Protein AF-A0AB35XZ92-F1 (afdb_monomer_lite)

Organism: NCBI:txid3030638

Structure (mmCIF, N/CA/C/O backbone):
data_AF-A0AB35XZ92-F1
#
_entry.id   AF-A0AB35XZ92-F1
#
loop_
_atom_site.group_PDB
_atom_site.id
_atom_site.type_symbol
_atom_site.label_atom_id
_atom_site.label_alt_id
_atom_site.label_comp_id
_atom_site.label_asym_id
_atom_site.label_entity_id
_atom_site.label_seq_id
_atom_site.pdbx_PDB_ins_code
_atom_site.Cartn_x
_atom_site.Cartn_y
_atom_site.Cartn_z
_atom_site.occupancy
_atom_site.B_iso_or_equiv
_atom_site.auth_seq_id
_atom_site.auth_comp_id
_atom_site.auth_asym_id
_atom_site.auth_atom_id
_atom_site.pdbx_PDB_model_num
ATOM 1 N N . MET A 1 1 ? 20.762 -11.867 -21.246 1.00 40.16 1 MET A N 1
ATOM 2 C CA . MET A 1 1 ? 20.678 -10.432 -20.907 1.00 40.16 1 MET A CA 1
ATOM 3 C C . MET A 1 1 ? 19.225 -10.116 -20.576 1.00 40.16 1 MET A C 1
ATOM 5 O O . MET A 1 1 ? 18.451 -9.875 -21.492 1.00 40.16 1 MET A O 1
ATOM 9 N N . PHE A 1 2 ? 18.821 -10.197 -19.308 1.00 51.50 2 PHE A N 1
ATOM 10 C CA . PHE A 1 2 ? 17.513 -9.683 -18.893 1.00 51.50 2 PHE A CA 1
ATOM 11 C C . PHE A 1 2 ? 17.722 -8.225 -18.484 1.00 51.50 2 PHE A C 1
ATOM 13 O O . PHE A 1 2 ? 18.351 -7.955 -17.465 1.00 51.50 2 PHE A O 1
ATOM 20 N N . TYR A 1 3 ? 17.282 -7.283 -19.315 1.00 62.81 3 TYR A N 1
ATOM 21 C CA . TYR A 1 3 ? 17.216 -5.883 -18.910 1.00 62.81 3 TYR A CA 1
ATOM 22 C C . TYR A 1 3 ? 16.051 -5.759 -17.930 1.00 62.81 3 TYR A C 1
ATOM 24 O O . TYR A 1 3 ? 14.904 -5.995 -18.308 1.00 62.81 3 TYR A O 1
ATOM 32 N N . GLY A 1 4 ? 16.341 -5.448 -16.667 1.00 67.06 4 GLY A N 1
ATOM 33 C CA . GLY A 1 4 ? 15.303 -5.178 -15.678 1.00 67.06 4 GLY A CA 1
ATOM 34 C C . GLY A 1 4 ? 14.440 -4.008 -16.150 1.00 67.06 4 GLY A C 1
ATOM 35 O O . GLY A 1 4 ? 14.948 -2.908 -16.369 1.00 67.06 4 GLY A O 1
ATOM 36 N N . ARG A 1 5 ? 13.139 -4.243 -16.345 1.00 79.56 5 ARG A N 1
ATOM 37 C CA . ARG A 1 5 ? 12.173 -3.172 -16.604 1.00 79.56 5 ARG A CA 1
ATOM 38 C C . ARG A 1 5 ? 11.943 -2.441 -15.281 1.00 79.56 5 ARG A C 1
ATOM 40 O O . ARG A 1 5 ? 11.455 -3.045 -14.334 1.00 79.56 5 ARG A O 1
ATOM 47 N N . LYS A 1 6 ? 12.296 -1.154 -15.211 1.00 80.19 6 LYS A N 1
ATOM 48 C CA . LYS A 1 6 ? 11.914 -0.301 -14.078 1.00 80.19 6 LYS A CA 1
ATOM 49 C C . LYS A 1 6 ? 10.411 -0.032 -14.170 1.00 80.19 6 LYS A C 1
ATOM 51 O O . LYS A 1 6 ? 9.952 0.479 -15.190 1.00 80.19 6 LYS A O 1
ATOM 56 N N . ILE A 1 7 ? 9.679 -0.397 -13.125 1.00 80.12 7 ILE A N 1
ATOM 57 C CA . ILE A 1 7 ? 8.268 -0.058 -12.937 1.00 80.12 7 ILE A CA 1
ATOM 58 C C . ILE A 1 7 ? 8.223 1.063 -11.896 1.00 80.12 7 ILE A C 1
ATOM 60 O O . ILE A 1 7 ? 8.961 1.019 -10.912 1.00 80.12 7 ILE A O 1
ATOM 64 N N . SER A 1 8 ? 7.413 2.085 -12.152 1.00 86.06 8 SER A N 1
ATOM 65 C CA . SER A 1 8 ? 7.149 3.177 -11.216 1.00 86.06 8 SER A CA 1
ATOM 66 C C . SER A 1 8 ? 5.681 3.104 -10.821 1.00 86.06 8 SER A C 1
ATOM 68 O O . SER A 1 8 ? 4.828 3.054 -11.704 1.00 86.06 8 SER A O 1
ATOM 70 N N . ILE A 1 9 ? 5.415 3.062 -9.518 1.00 87.19 9 ILE A N 1
ATOM 71 C CA . ILE A 1 9 ? 4.069 3.047 -8.941 1.00 87.19 9 ILE A CA 1
ATOM 72 C C . ILE A 1 9 ? 3.859 4.405 -8.277 1.00 87.19 9 ILE A C 1
ATOM 74 O O . ILE A 1 9 ? 4.737 4.876 -7.553 1.00 87.19 9 ILE A O 1
ATOM 78 N N . ASP A 1 10 ? 2.734 5.045 -8.576 1.00 90.50 10 ASP A N 1
ATOM 79 C CA . ASP A 1 10 ? 2.317 6.275 -7.910 1.00 90.50 10 ASP A CA 1
ATOM 80 C C . ASP A 1 10 ? 1.509 5.906 -6.664 1.00 90.50 10 ASP A C 1
ATOM 82 O O . ASP A 1 10 ? 0.327 5.582 -6.771 1.00 90.50 10 ASP A O 1
ATOM 86 N N . CYS A 1 11 ? 2.161 5.905 -5.498 1.00 88.12 11 CYS A N 1
ATOM 87 C CA . CYS A 1 11 ? 1.521 5.497 -4.247 1.00 88.12 11 CYS A CA 1
ATOM 88 C C . CYS A 1 11 ? 0.328 6.394 -3.899 1.00 88.12 11 CYS A C 1
ATOM 90 O O . CYS A 1 11 ? -0.719 5.887 -3.519 1.00 88.12 11 CYS A O 1
ATOM 92 N N . THR A 1 12 ? 0.441 7.707 -4.131 1.00 89.12 12 THR A N 1
ATOM 93 C CA . THR A 1 12 ? -0.647 8.657 -3.870 1.00 89.12 12 THR A CA 1
ATOM 94 C C . THR A 1 12 ? -1.834 8.410 -4.797 1.00 89.12 12 THR A C 1
ATOM 96 O O . THR A 1 12 ? -2.974 8.410 -4.346 1.00 89.12 12 THR A O 1
ATOM 99 N N . GLY A 1 13 ? -1.578 8.155 -6.084 1.00 89.94 13 GLY A N 1
ATOM 100 C CA . GLY A 1 13 ? -2.637 7.813 -7.036 1.00 89.94 13 GLY A CA 1
ATOM 101 C C . GLY A 1 13 ? -3.320 6.476 -6.726 1.00 89.94 13 GLY A C 1
ATOM 102 O O . GLY A 1 13 ? -4.524 6.341 -6.924 1.00 89.94 13 GLY A O 1
ATOM 103 N N . VAL A 1 14 ? -2.567 5.495 -6.221 1.00 88.81 14 VAL A N 1
ATOM 104 C CA . VAL A 1 14 ? -3.106 4.202 -5.775 1.00 88.81 14 VAL A CA 1
ATOM 105 C C . VAL A 1 14 ? -3.982 4.371 -4.533 1.00 88.81 14 VAL A C 1
ATOM 107 O O . VAL A 1 14 ? -5.093 3.853 -4.505 1.00 88.81 14 VAL A O 1
ATOM 110 N N . GLU A 1 15 ? -3.514 5.109 -3.528 1.00 89.88 15 GLU A N 1
ATOM 111 C CA . GLU A 1 15 ? -4.250 5.368 -2.284 1.00 89.88 15 GLU A CA 1
ATOM 112 C C . GLU A 1 15 ? -5.561 6.128 -2.527 1.00 89.88 15 GLU A C 1
ATOM 114 O O . GLU A 1 15 ? -6.596 5.747 -1.984 1.00 89.88 15 GLU A O 1
ATOM 119 N N . ASP A 1 16 ? -5.538 7.152 -3.386 1.00 90.31 16 ASP A N 1
ATOM 120 C CA . ASP A 1 16 ? -6.729 7.925 -3.763 1.00 90.31 16 ASP A CA 1
ATOM 121 C C . ASP A 1 16 ? -7.741 7.066 -4.540 1.00 90.31 16 ASP A C 1
ATOM 123 O O . ASP A 1 16 ? -8.942 7.109 -4.278 1.00 90.31 16 ASP A O 1
ATOM 127 N N . ALA A 1 17 ? -7.265 6.211 -5.454 1.00 89.81 17 ALA A N 1
ATOM 128 C CA . ALA A 1 17 ? -8.129 5.310 -6.219 1.00 89.81 17 ALA A CA 1
ATOM 129 C C . ALA A 1 17 ? -8.801 4.226 -5.359 1.00 89.81 17 ALA A C 1
ATOM 131 O O . ALA A 1 17 ? -9.872 3.740 -5.722 1.00 89.81 17 ALA A O 1
ATOM 132 N N . LEU A 1 18 ? -8.172 3.842 -4.246 1.00 87.75 18 LEU A N 1
ATOM 133 C CA . LEU A 1 18 ? -8.678 2.840 -3.306 1.00 87.75 18 LEU A CA 1
ATOM 134 C C . LEU A 1 18 ? -9.549 3.438 -2.188 1.00 87.75 18 LEU A C 1
ATOM 136 O O . LEU A 1 18 ? -10.057 2.675 -1.368 1.00 87.75 18 LEU A O 1
ATOM 140 N N . ASP A 1 19 ? -9.722 4.767 -2.152 1.00 89.06 19 ASP A N 1
ATOM 141 C CA . ASP A 1 19 ? -10.468 5.500 -1.115 1.00 89.06 19 ASP A CA 1
ATOM 142 C C . ASP A 1 19 ? -10.058 5.070 0.307 1.00 89.06 19 ASP A C 1
ATOM 144 O O . ASP A 1 19 ? -10.877 4.731 1.168 1.00 89.06 19 ASP A O 1
ATOM 148 N N . VAL A 1 20 ? -8.741 4.994 0.534 1.00 88.62 20 VAL A N 1
ATOM 149 C CA . VAL A 1 20 ? -8.197 4.466 1.787 1.00 88.62 20 VAL A CA 1
ATOM 150 C C . VAL A 1 20 ? -8.480 5.404 2.959 1.00 88.62 20 VAL A C 1
ATOM 152 O O . VAL A 1 20 ? -8.312 6.621 2.894 1.00 88.62 20 VAL A O 1
ATOM 155 N N . THR A 1 21 ? -8.864 4.828 4.096 1.00 90.00 21 THR A N 1
ATOM 156 C CA . THR A 1 21 ? -8.963 5.583 5.354 1.00 90.00 21 THR A CA 1
ATOM 157 C C . THR A 1 21 ? -7.570 5.904 5.908 1.00 90.00 21 THR A C 1
ATOM 159 O O . THR A 1 21 ? -6.605 5.207 5.607 1.00 90.00 21 THR A O 1
ATOM 162 N N . MET A 1 22 ? -7.442 6.894 6.802 1.00 87.62 22 MET A N 1
ATOM 163 C CA . MET A 1 22 ? -6.139 7.236 7.416 1.00 87.62 22 MET A CA 1
ATOM 164 C C . MET A 1 22 ? -5.441 6.038 8.093 1.00 87.62 22 MET A C 1
ATOM 166 O O . MET A 1 22 ? -4.214 5.949 8.099 1.00 87.62 22 MET A O 1
ATOM 170 N N . ALA A 1 23 ? -6.215 5.109 8.667 1.00 85.88 23 ALA A N 1
ATOM 171 C CA . ALA A 1 23 ? -5.669 3.905 9.294 1.00 85.88 23 ALA A CA 1
ATOM 172 C C . ALA A 1 23 ? -5.113 2.922 8.250 1.00 85.88 23 ALA A C 1
ATOM 174 O O . ALA A 1 23 ? -4.040 2.363 8.437 1.00 85.88 23 ALA A O 1
ATOM 175 N N . GLN A 1 24 ? -5.812 2.760 7.125 1.00 89.62 24 GLN A N 1
ATOM 176 C CA . GLN A 1 24 ? -5.377 1.918 6.008 1.00 89.62 24 GLN A CA 1
ATOM 177 C C . GLN A 1 24 ? -4.187 2.522 5.259 1.00 89.62 24 GLN A C 1
ATOM 179 O O . GLN A 1 24 ? -3.284 1.790 4.867 1.00 89.62 24 GLN A O 1
ATOM 184 N N . GLN A 1 25 ? -4.150 3.849 5.118 1.00 91.06 25 GLN A N 1
ATOM 185 C CA . GLN A 1 25 ? -3.000 4.556 4.557 1.00 91.06 25 GLN A CA 1
ATOM 186 C C . GLN A 1 25 ? -1.735 4.294 5.378 1.00 91.06 25 GLN A C 1
ATOM 188 O O . GLN A 1 25 ? -0.704 3.964 4.807 1.00 91.06 25 GLN A O 1
ATOM 193 N N . THR A 1 26 ? -1.834 4.333 6.712 1.00 90.06 26 THR A N 1
ATOM 194 C CA . THR A 1 26 ? -0.699 4.018 7.600 1.00 90.06 26 THR A CA 1
ATOM 195 C C . THR A 1 26 ? -0.159 2.604 7.356 1.00 90.06 26 THR A C 1
ATOM 197 O O . THR A 1 26 ? 1.049 2.385 7.435 1.00 90.06 26 THR A O 1
ATOM 200 N N . GLU A 1 27 ? -1.031 1.652 7.019 1.00 91.81 27 GLU A N 1
ATOM 201 C CA . GLU A 1 27 ? -0.609 0.281 6.739 1.00 91.81 27 GLU A CA 1
ATOM 202 C C . GLU A 1 27 ? 0.072 0.131 5.377 1.00 91.81 27 GLU A C 1
ATOM 204 O O . GLU A 1 27 ? 1.070 -0.582 5.251 1.00 91.81 27 GLU A O 1
ATOM 209 N N . LEU A 1 28 ? -0.398 0.862 4.365 1.00 91.62 28 LEU A N 1
ATOM 210 C CA . LEU A 1 28 ? 0.304 0.948 3.085 1.00 91.62 28 LEU A CA 1
ATOM 211 C C . LEU A 1 28 ? 1.660 1.643 3.239 1.00 91.62 28 LEU A C 1
ATOM 213 O O . LEU A 1 28 ? 2.651 1.139 2.715 1.00 91.62 28 LEU A O 1
ATOM 217 N N . ASP A 1 29 ? 1.733 2.731 4.008 1.00 91.94 29 ASP A N 1
ATOM 218 C CA . ASP A 1 29 ? 2.981 3.433 4.321 1.00 91.94 29 ASP A CA 1
ATOM 219 C C . ASP A 1 29 ? 3.986 2.513 5.029 1.00 91.94 29 ASP A C 1
ATOM 221 O O . ASP A 1 29 ? 5.178 2.498 4.695 1.00 91.94 29 ASP A O 1
ATOM 225 N N . TYR A 1 30 ? 3.510 1.696 5.977 1.00 91.44 30 TYR A N 1
ATOM 226 C CA . TYR A 1 30 ? 4.329 0.678 6.630 1.00 91.44 30 TYR A CA 1
ATOM 227 C C . TYR A 1 30 ? 4.871 -0.334 5.617 1.00 91.44 30 TYR A C 1
ATOM 229 O O . TYR A 1 30 ? 6.073 -0.617 5.610 1.00 91.44 30 TYR A O 1
ATOM 237 N N . LEU A 1 31 ? 4.013 -0.841 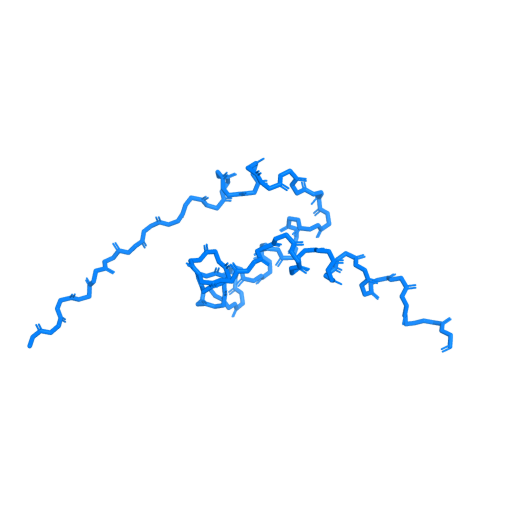4.729 1.00 91.88 31 LEU A N 1
ATOM 238 C CA . LEU A 1 31 ? 4.396 -1.803 3.700 1.00 91.88 31 LEU A CA 1
ATOM 239 C C . LEU A 1 31 ? 5.424 -1.203 2.729 1.00 91.88 31 LEU A C 1
ATOM 241 O O . LEU A 1 31 ? 6.424 -1.846 2.432 1.00 91.88 31 LEU A O 1
ATOM 245 N N . ILE A 1 32 ? 5.254 0.051 2.304 1.00 91.69 32 ILE A N 1
ATOM 246 C CA . ILE A 1 32 ? 6.202 0.750 1.422 1.00 91.69 32 ILE A CA 1
ATOM 247 C C . ILE A 1 32 ? 7.589 0.861 2.073 1.00 91.69 32 ILE A C 1
ATOM 249 O O . ILE A 1 32 ? 8.604 0.674 1.396 1.00 91.69 32 ILE A O 1
ATOM 253 N N . TYR A 1 33 ? 7.658 1.167 3.372 1.00 91.88 33 TYR A N 1
ATOM 254 C CA . TYR A 1 33 ? 8.934 1.357 4.064 1.00 91.88 33 TYR A CA 1
ATOM 255 C C . TYR A 1 33 ? 9.612 0.036 4.452 1.00 91.88 33 TYR A C 1
ATOM 257 O O . TYR A 1 33 ? 10.836 -0.085 4.357 1.00 91.88 33 TYR A O 1
ATOM 265 N N . ASN A 1 34 ? 8.831 -0.944 4.907 1.00 92.31 34 ASN A N 1
ATOM 266 C CA . ASN A 1 34 ? 9.341 -2.189 5.476 1.00 92.31 34 ASN A CA 1
ATOM 267 C C . ASN A 1 34 ? 9.478 -3.315 4.438 1.00 92.31 34 ASN A C 1
ATOM 269 O O . ASN A 1 34 ? 10.436 -4.085 4.497 1.00 92.31 34 ASN A O 1
ATOM 273 N N . ASP A 1 35 ? 8.554 -3.396 3.477 1.00 94.69 35 ASP A N 1
ATOM 274 C CA . ASP A 1 35 ? 8.564 -4.385 2.396 1.00 94.69 35 ASP A CA 1
ATOM 275 C C . ASP A 1 35 ? 8.048 -3.802 1.060 1.00 94.69 35 ASP A C 1
ATOM 277 O O . ASP A 1 35 ? 6.943 -4.111 0.595 1.00 94.69 35 ASP A O 1
ATOM 281 N N . PRO A 1 36 ? 8.860 -2.968 0.385 1.00 90.94 36 PRO A N 1
ATOM 282 C CA . PRO A 1 36 ? 8.471 -2.347 -0.881 1.00 90.94 36 PRO A CA 1
ATOM 283 C C . PRO A 1 36 ? 8.219 -3.360 -2.009 1.00 90.94 36 PRO A C 1
ATOM 285 O O . PRO A 1 36 ? 7.534 -3.035 -2.980 1.00 90.94 36 PRO A O 1
ATOM 288 N N . LEU A 1 37 ? 8.766 -4.580 -1.912 1.00 91.62 37 LEU A N 1
ATOM 289 C CA . LEU A 1 37 ? 8.461 -5.654 -2.858 1.00 91.62 37 LEU A CA 1
ATOM 290 C C . LEU A 1 37 ? 7.066 -6.220 -2.602 1.00 91.62 37 LEU A C 1
ATOM 292 O O . LEU A 1 37 ? 6.324 -6.405 -3.563 1.00 91.62 37 LEU A O 1
ATOM 296 N N . GLY A 1 38 ? 6.701 -6.431 -1.335 1.00 92.81 38 GLY A N 1
ATOM 297 C CA . GLY A 1 38 ? 5.349 -6.808 -0.928 1.00 92.81 38 GLY A CA 1
ATOM 298 C C . GLY A 1 38 ? 4.304 -5.785 -1.369 1.00 92.81 38 GLY A C 1
ATOM 299 O O . GLY A 1 38 ? 3.278 -6.165 -1.925 1.00 92.81 38 GLY A O 1
ATOM 300 N N . TYR A 1 39 ? 4.599 -4.487 -1.238 1.00 92.88 39 TYR A N 1
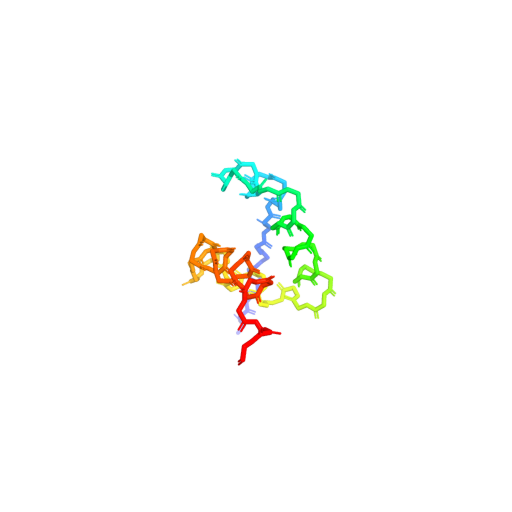ATOM 301 C CA . TYR A 1 39 ? 3.733 -3.434 -1.779 1.00 92.88 39 TYR A CA 1
ATOM 302 C C . TYR A 1 39 ? 3.587 -3.532 -3.302 1.00 92.88 39 TYR A C 1
ATOM 304 O O . TYR A 1 39 ? 2.474 -3.543 -3.824 1.00 92.88 39 TYR A O 1
ATOM 312 N N . ALA A 1 40 ? 4.696 -3.646 -4.037 1.00 92.56 40 ALA A N 1
ATOM 313 C CA . ALA A 1 40 ? 4.636 -3.751 -5.492 1.00 92.56 40 ALA A CA 1
ATOM 314 C C . ALA A 1 40 ? 3.877 -5.004 -5.958 1.00 92.56 40 ALA A C 1
ATOM 316 O O . ALA A 1 40 ? 3.128 -4.932 -6.929 1.00 92.56 40 ALA A O 1
ATOM 317 N N . ASP A 1 41 ? 4.046 -6.136 -5.275 1.00 93.50 41 ASP A N 1
ATOM 318 C CA . ASP A 1 41 ? 3.323 -7.369 -5.583 1.00 93.50 41 ASP A CA 1
ATOM 319 C C . ASP A 1 41 ? 1.828 -7.243 -5.276 1.00 93.50 41 ASP A C 1
ATOM 321 O O . ASP A 1 41 ? 1.006 -7.610 -6.113 1.00 93.50 41 ASP A O 1
ATOM 325 N N . LEU A 1 42 ? 1.467 -6.623 -4.148 1.00 93.06 42 LEU A N 1
ATOM 326 C CA . LEU A 1 42 ? 0.078 -6.347 -3.786 1.00 93.06 42 LEU A CA 1
ATOM 327 C C . LEU A 1 42 ? -0.633 -5.507 -4.854 1.00 93.06 42 LEU A C 1
ATOM 329 O O . LEU A 1 42 ? -1.756 -5.826 -5.228 1.00 93.06 42 LEU A O 1
ATOM 333 N N . ILE A 1 43 ? 0.026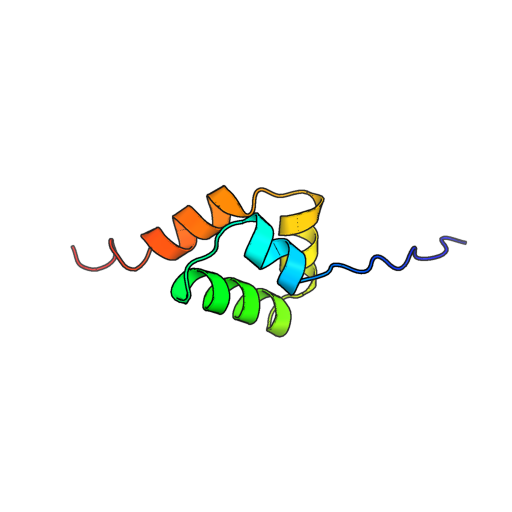 -4.465 -5.370 1.00 92.25 43 ILE A N 1
ATOM 334 C CA . ILE A 1 43 ? -0.565 -3.570 -6.375 1.00 92.25 43 ILE A CA 1
ATOM 335 C C . ILE A 1 43 ? -0.576 -4.185 -7.784 1.00 92.25 43 ILE A C 1
ATOM 337 O O . ILE A 1 43 ? -1.485 -3.911 -8.565 1.00 92.25 43 ILE A O 1
ATOM 341 N N . LEU A 1 44 ? 0.430 -4.987 -8.149 1.00 91.81 44 LEU A N 1
ATOM 342 C CA . LEU A 1 44 ? 0.562 -5.522 -9.513 1.00 91.81 44 LEU A CA 1
ATOM 343 C C . LEU A 1 44 ? -0.105 -6.887 -9.709 1.00 91.81 44 LEU A C 1
ATOM 345 O O . LEU A 1 44 ? -0.548 -7.183 -10.819 1.00 91.81 44 LEU A O 1
ATOM 349 N N . ASN A 1 45 ? -0.130 -7.715 -8.666 1.00 92.25 45 ASN A N 1
ATOM 350 C CA . ASN A 1 45 ? -0.558 -9.113 -8.723 1.00 92.25 45 ASN A CA 1
ATOM 351 C C . ASN A 1 45 ? -1.600 -9.481 -7.651 1.00 92.25 45 ASN A C 1
ATOM 353 O O . ASN A 1 45 ? -2.279 -10.497 -7.811 1.00 92.25 45 ASN A O 1
ATOM 357 N N . GLY A 1 46 ? -1.698 -8.710 -6.566 1.00 91.50 46 GLY A N 1
ATOM 358 C CA . GLY A 1 46 ? -2.609 -8.955 -5.449 1.00 91.50 46 GLY A CA 1
ATOM 359 C C . GLY A 1 46 ? -3.938 -8.201 -5.538 1.00 91.50 46 GLY A C 1
ATOM 360 O O . GLY A 1 46 ? -4.323 -7.688 -6.589 1.00 91.50 46 GLY A O 1
ATOM 361 N N . ASP A 1 47 ? -4.635 -8.151 -4.400 1.00 92.56 47 ASP A N 1
ATOM 362 C CA . ASP A 1 47 ? -5.868 -7.384 -4.205 1.00 92.56 47 ASP A CA 1
ATOM 363 C C . ASP A 1 47 ? -5.692 -6.425 -3.009 1.00 92.56 47 ASP A C 1
ATOM 365 O O . ASP A 1 47 ? -5.760 -6.851 -1.846 1.00 92.56 47 ASP A O 1
ATOM 369 N N . PRO A 1 48 ? -5.416 -5.132 -3.261 1.00 90.38 48 PRO A N 1
ATOM 370 C CA . PRO A 1 48 ? -5.211 -4.166 -2.191 1.00 90.38 48 PRO A CA 1
ATOM 371 C C . PRO A 1 48 ? -6.484 -3.886 -1.385 1.00 90.38 48 PRO A C 1
ATOM 373 O O . PRO A 1 48 ? -6.377 -3.585 -0.199 1.00 90.38 48 PRO A O 1
ATOM 376 N N . GLU A 1 49 ? -7.685 -4.022 -1.958 1.00 90.00 49 GLU A N 1
ATOM 377 C CA . GLU A 1 49 ? -8.919 -3.824 -1.194 1.00 90.00 49 GLU A CA 1
ATOM 378 C C . GLU A 1 49 ? -9.127 -4.935 -0.163 1.00 90.00 49 GLU A C 1
ATOM 380 O O . GLU A 1 49 ? -9.510 -4.662 0.976 1.00 90.00 49 GLU A O 1
ATOM 385 N N . GLU A 1 50 ? -8.910 -6.193 -0.552 1.00 90.94 50 GLU A N 1
ATOM 386 C CA . GLU A 1 50 ? -9.020 -7.333 0.359 1.00 90.94 50 GLU A CA 1
ATOM 387 C C . GLU A 1 50 ? -7.969 -7.246 1.471 1.00 90.94 50 GLU A C 1
ATOM 389 O O . GLU A 1 50 ? -8.292 -7.409 2.652 1.00 90.94 50 GLU A O 1
ATOM 394 N N . TYR A 1 51 ? -6.727 -6.905 1.115 1.00 90.44 51 TYR A N 1
ATOM 395 C CA . TYR A 1 51 ? -5.654 -6.691 2.084 1.00 90.44 51 TYR A CA 1
ATOM 396 C C . TYR A 1 51 ? -6.014 -5.606 3.105 1.00 90.44 51 TYR A C 1
ATOM 398 O O . TYR A 1 51 ? -5.923 -5.833 4.312 1.00 90.44 51 TYR A O 1
ATOM 406 N N . LEU A 1 52 ? -6.505 -4.455 2.640 1.00 89.56 52 L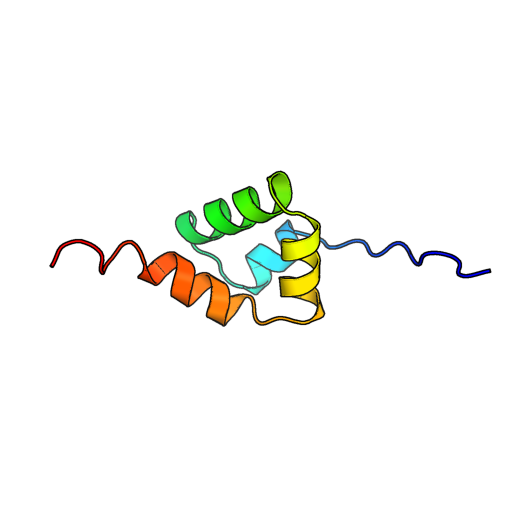EU A N 1
ATOM 407 C CA . LEU A 1 52 ? -6.890 -3.340 3.502 1.00 89.56 52 LEU A CA 1
ATOM 408 C C . LEU A 1 52 ? -8.135 -3.621 4.350 1.00 89.56 52 LEU A C 1
ATOM 410 O O . LEU A 1 52 ? -8.248 -3.082 5.453 1.00 89.56 52 LEU A O 1
ATOM 414 N N . LYS A 1 53 ? -9.072 -4.452 3.876 1.00 87.56 53 LYS A N 1
ATOM 415 C CA . LYS A 1 53 ? -10.213 -4.932 4.678 1.00 87.56 53 LYS A CA 1
ATOM 416 C C . LYS A 1 53 ? -9.739 -5.832 5.820 1.00 87.56 53 LYS A C 1
ATOM 418 O O . LYS A 1 53 ? -10.234 -5.697 6.937 1.00 87.56 53 LYS A O 1
ATOM 423 N N . ASN A 1 54 ? -8.755 -6.694 5.566 1.00 85.75 54 ASN A N 1
ATOM 424 C CA . ASN A 1 54 ? -8.156 -7.551 6.591 1.00 85.75 54 ASN A CA 1
ATOM 425 C C . ASN A 1 54 ? -7.309 -6.750 7.592 1.00 85.75 54 ASN A C 1
ATOM 427 O O . ASN A 1 54 ? -7.441 -6.958 8.796 1.00 85.75 54 ASN A O 1
ATOM 431 N N . ALA A 1 55 ? -6.507 -5.794 7.114 1.00 81.06 55 ALA A N 1
ATOM 432 C CA . ALA A 1 55 ? -5.702 -4.911 7.959 1.00 81.06 55 ALA A CA 1
ATOM 433 C C . ALA A 1 55 ? -6.565 -4.006 8.854 1.00 81.06 55 ALA A C 1
ATOM 435 O O . ALA A 1 55 ? -6.294 -3.855 10.042 1.00 81.06 55 ALA A O 1
ATOM 436 N N . ALA A 1 56 ? -7.657 -3.451 8.318 1.00 69.19 56 ALA A N 1
ATOM 437 C CA . ALA A 1 56 ? -8.614 -2.686 9.116 1.00 69.19 56 ALA A CA 1
ATOM 438 C C . ALA A 1 56 ? -9.439 -3.574 10.072 1.00 69.19 56 ALA A C 1
ATOM 440 O O . ALA A 1 56 ? -9.929 -3.092 11.093 1.00 69.19 56 ALA A O 1
ATOM 441 N N . GLY A 1 57 ? -9.607 -4.8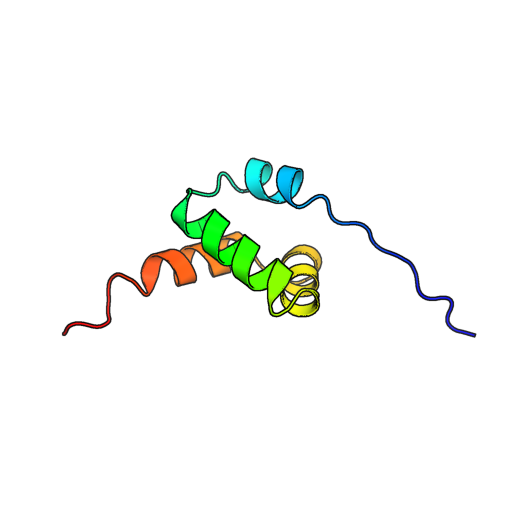60 9.744 1.00 60.84 57 GLY A N 1
ATOM 442 C CA . GLY A 1 57 ? -10.405 -5.824 10.502 1.00 60.84 57 GLY A CA 1
ATOM 443 C C . GLY A 1 57 ? -9.677 -6.516 11.661 1.00 60.84 57 GLY A C 1
ATOM 444 O O . GLY A 1 57 ? -10.345 -6.911 12.618 1.00 60.84 57 GLY A O 1
ATOM 445 N N . SER A 1 58 ? -8.343 -6.650 11.635 1.00 56.06 58 SER A N 1
ATOM 446 C CA . SER A 1 58 ? -7.617 -7.326 12.728 1.00 56.06 58 SER A CA 1
ATOM 447 C C . SER A 1 58 ? -7.567 -6.503 14.019 1.00 56.06 58 SER A C 1
ATOM 449 O O . SER A 1 58 ? -7.578 -7.072 15.103 1.00 56.06 58 SER A O 1
ATOM 451 N N . HIS A 1 59 ? -7.691 -5.173 13.945 1.00 53.91 59 HIS A N 1
ATOM 452 C CA . HIS A 1 59 ? -7.781 -4.314 15.135 1.00 53.91 59 HIS A CA 1
ATOM 453 C C . HIS A 1 59 ? -9.132 -4.424 15.889 1.00 53.91 59 HIS A C 1
ATOM 455 O O . HIS A 1 59 ? -9.390 -3.662 16.823 1.00 53.91 59 HIS A O 1
ATOM 461 N N . GLY A 1 60 ? -10.015 -5.343 15.471 1.00 51.56 60 GLY A N 1
ATOM 462 C CA . GLY A 1 60 ? -11.327 -5.589 16.074 1.00 51.56 60 GLY A CA 1
ATOM 463 C C . GLY A 1 60 ? -11.553 -6.990 16.654 1.00 51.56 60 GLY A C 1
ATOM 464 O O . GLY A 1 60 ? -12.616 -7.195 17.233 1.00 51.56 60 GLY A O 1
ATOM 465 N N . LEU A 1 61 ? -10.630 -7.953 16.515 1.00 51.66 61 LEU A N 1
ATOM 466 C CA . LEU A 1 61 ? -10.863 -9.347 16.945 1.00 51.66 61 LEU A CA 1
ATOM 467 C C . LEU A 1 61 ? -9.646 -10.025 17.592 1.00 51.66 61 LEU A C 1
ATOM 469 O O . LEU A 1 61 ? -9.402 -11.210 17.385 1.00 51.66 61 LEU A O 1
ATOM 473 N N . GLU A 1 62 ? -8.927 -9.297 18.439 1.00 52.22 62 GLU A N 1
ATOM 474 C CA . GLU A 1 62 ? -7.940 -9.880 19.355 1.00 52.22 62 GLU A CA 1
ATOM 475 C C . GLU A 1 62 ? -8.180 -9.369 20.786 1.00 52.22 62 GLU A C 1
ATOM 477 O O . GLU A 1 62 ? -7.280 -8.841 21.422 1.00 52.22 62 GLU A O 1
ATOM 482 N N . ASP A 1 63 ? -9.420 -9.485 21.285 1.00 54.66 63 ASP A N 1
ATOM 483 C CA . ASP A 1 63 ? -9.724 -9.429 22.731 1.00 54.66 63 ASP A CA 1
ATOM 484 C C . ASP A 1 63 ? -11.021 -10.208 23.074 1.00 54.66 63 ASP A C 1
ATOM 486 O O . ASP A 1 63 ? -11.954 -9.680 23.683 1.00 54.66 63 ASP A O 1
ATOM 490 N N . LEU A 1 64 ? -11.120 -11.478 22.642 1.00 46.56 64 LEU A N 1
ATOM 491 C CA . LEU A 1 64 ? -12.075 -12.443 23.216 1.00 46.56 64 LEU A CA 1
ATOM 492 C C . LEU A 1 64 ? -11.432 -13.805 23.487 1.00 46.56 64 LEU A C 1
ATOM 494 O O . LEU A 1 64 ? -10.866 -14.387 22.535 1.00 46.56 64 LEU A O 1
#

pLDDT: mean 82.66, std 14.59, range [40.16, 94.69]

Sequence (64 aa):
MFYGRKISIDCTGVEDALDVTMAQQTELDYLIYNDPLGYADLILNGDPEEYLKNAAGSHGLEDL

InterPro domains:
  IPR045705 Protein of unknown function DUF6061 [PF1953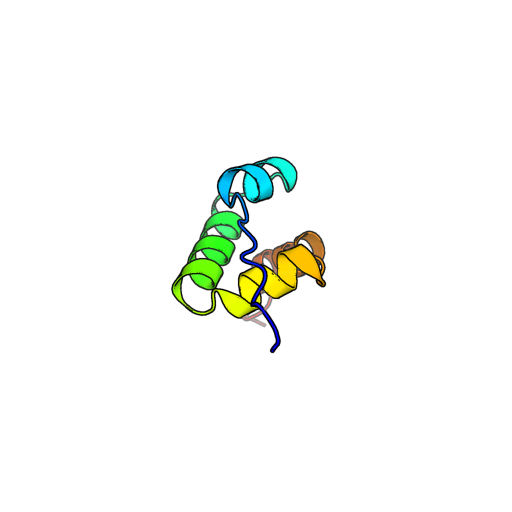7] (4-56)

Radius of gyration: 13.77 Å; chains: 1; bounding box: 33×21×44 Å

Secondary structure (DSSP, 8-state):
---PPPP---HHHHHHHTT--HHHHHHHHHHHHH-HHHHHHHHHTS-HHHHHHHHHHHTTSS--

Foldseek 3Di:
DDDDDDDDDDLVVVCVVLVDDPQLNVVLVCCCVPPVVVSVCCVPPNPSNVVSVVSVCVVPPDPD